Protein AF-A0A845YN72-F1 (afdb_monomer)

Nearest PDB structures (foldseek):
  9b0l-assembly1_P  TM=8.530E-01  e=1.944E-02  Acanthamoeba polyphaga mimivirus
  7lyt-assembly1_A  TM=7.760E-01  e=5.807E-01  Biggievirus Mos11
  7wb0-assembly1_A  TM=4.553E-01  e=1.476E+00  Planctomycetota bacterium
  7cq2-assembly2_B  TM=5.105E-01  e=2.688E+00  Saccharomyces cerevisiae YJM789

Radius of gyration: 12.74 Å; Cα contacts (8 Å, |Δi|>4): 103; chains: 1; bounding box: 31×31×31 Å

Mean predicted aligned error: 3.74 Å

Secondary structure (DSSP, 8-state):
----B-TTGGGB-TTT--B----TT--EEE-TTT--EEEHHHHHHHHHHHHHHHTTTTS---BHHHHHHHHHHHHHHH--

Sequence (80 aa):
MIKVDPKGTSQHCWECLNKVSKSLSQRWHSCPRCGQELDRDYNSALLIQKIGLLSTQGEDITSVKTAVRFSLAEESRVVA

Foldseek 3Di:
DAAADLPQLLQAFLPLRDGHDDDPPPQWDQDPPPGDTDGSVVRSVSNCVVQRVVCVVPDPSRYSVSVVVVSVVVVVVVVD

Solvent-accessible surface area (backbone atoms only — not comparable to full-atom values): 4737 Å² total; per-residue (Å²): 139,80,80,60,53,70,70,63,37,79,31,32,40,48,84,78,56,50,77,47,89,71,57,90,83,56,53,68,36,73,37,92,88,81,67,52,75,48,49,28,67,61,37,24,51,50,29,52,50,51,37,48,54,48,41,71,75,80,44,92,27,42,33,58,72,44,45,45,53,49,51,53,54,53,54,57,61,75,79,106

Structure (mmCIF, N/CA/C/O backbone):
data_AF-A0A845YN72-F1
#
_entry.id   AF-A0A845YN72-F1
#
loop_
_atom_site.group_PDB
_atom_site.id
_atom_site.type_symbol
_atom_site.label_atom_id
_atom_site.label_alt_id
_atom_site.label_comp_id
_atom_site.label_asym_id
_atom_site.label_entity_id
_atom_site.label_seq_id
_atom_site.pdbx_PDB_ins_code
_atom_site.Cartn_x
_atom_site.Cartn_y
_atom_site.Cartn_z
_atom_site.occupancy
_atom_site.B_iso_or_equiv
_atom_site.auth_seq_id
_atom_site.auth_comp_id
_atom_site.auth_asym_id
_atom_site.auth_atom_id
_atom_site.pdbx_PDB_model_num
ATOM 1 N N . MET A 1 1 ? -13.773 15.690 -0.089 1.00 79.50 1 MET A N 1
ATOM 2 C CA . MET A 1 1 ? -12.426 15.177 -0.433 1.00 79.50 1 MET A CA 1
ATOM 3 C C . MET A 1 1 ? -11.749 14.729 0.853 1.00 79.50 1 MET A C 1
ATOM 5 O O . MET A 1 1 ? -11.745 15.510 1.795 1.00 79.50 1 MET A O 1
ATOM 9 N N . ILE A 1 2 ? -11.227 13.501 0.907 1.00 89.38 2 ILE A N 1
ATOM 10 C CA . ILE A 1 2 ? -10.558 12.930 2.091 1.00 89.38 2 ILE A CA 1
ATOM 11 C C . ILE A 1 2 ? -9.052 12.957 1.846 1.00 89.38 2 ILE A C 1
ATOM 13 O O . ILE A 1 2 ? -8.600 12.598 0.759 1.00 89.38 2 ILE A O 1
ATOM 17 N N . LYS A 1 3 ? -8.281 13.427 2.828 1.00 93.12 3 LYS A N 1
ATOM 18 C CA . LYS A 1 3 ? -6.818 13.458 2.744 1.00 93.12 3 LYS A CA 1
ATOM 19 C C . LYS A 1 3 ? -6.258 12.176 3.352 1.00 93.12 3 LYS A C 1
ATOM 21 O O . LYS A 1 3 ? -6.574 11.857 4.491 1.00 93.12 3 LYS A O 1
ATOM 26 N N . VAL A 1 4 ? -5.411 11.488 2.595 1.00 95.75 4 VAL A N 1
ATOM 27 C CA . VAL A 1 4 ? -4.679 10.297 3.039 1.00 95.75 4 VAL A CA 1
ATOM 28 C C . VAL A 1 4 ? -3.199 10.652 3.142 1.00 95.75 4 VAL A C 1
ATOM 30 O O . VAL A 1 4 ? -2.662 11.291 2.236 1.00 95.75 4 VAL A O 1
ATOM 33 N N . ASP A 1 5 ? -2.538 10.247 4.226 1.00 96.44 5 ASP A N 1
ATOM 34 C CA . ASP A 1 5 ? -1.085 10.375 4.361 1.00 96.44 5 ASP A CA 1
ATOM 35 C C . ASP A 1 5 ? -0.390 9.464 3.328 1.00 96.44 5 ASP A C 1
ATOM 37 O O . ASP A 1 5 ? -0.516 8.236 3.408 1.00 96.44 5 ASP A O 1
ATOM 41 N N . PRO A 1 6 ? 0.360 10.021 2.356 1.00 95.25 6 PRO A N 1
ATOM 42 C CA . PRO A 1 6 ? 1.016 9.225 1.323 1.00 95.25 6 PRO A CA 1
ATOM 43 C C . PRO A 1 6 ? 2.195 8.400 1.859 1.00 95.25 6 PRO A C 1
ATOM 45 O O . PRO A 1 6 ? 2.704 7.521 1.151 1.00 95.25 6 PRO A O 1
ATOM 48 N N . LYS A 1 7 ? 2.675 8.661 3.083 1.00 96.88 7 LYS A N 1
ATOM 49 C CA . LYS A 1 7 ? 3.870 8.021 3.630 1.00 96.88 7 LYS A CA 1
ATOM 50 C C . LYS A 1 7 ? 3.709 6.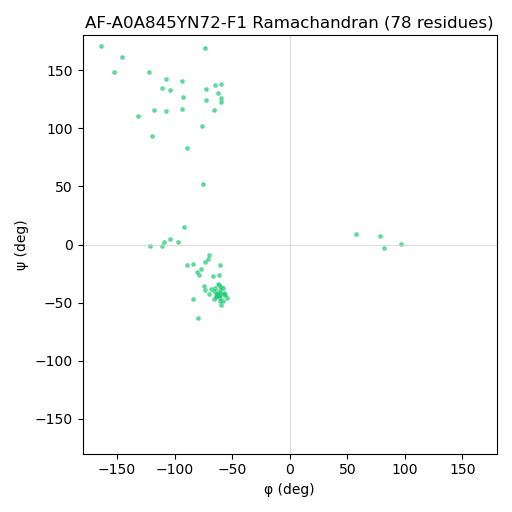502 3.705 1.00 96.88 7 LYS A C 1
ATOM 52 O O . LYS A 1 7 ? 2.832 5.961 4.369 1.00 96.88 7 LYS A O 1
ATOM 57 N N . GLY A 1 8 ? 4.632 5.802 3.048 1.00 95.62 8 GLY A N 1
ATOM 58 C CA . GLY A 1 8 ? 4.708 4.342 3.070 1.00 95.62 8 GLY A CA 1
ATOM 59 C C . GLY A 1 8 ? 3.769 3.624 2.097 1.00 95.62 8 GLY A C 1
ATOM 60 O O . GLY A 1 8 ? 3.876 2.404 1.993 1.00 95.62 8 GLY A O 1
ATOM 61 N N . THR A 1 9 ? 2.920 4.333 1.347 1.00 97.25 9 THR A N 1
ATOM 62 C CA . THR A 1 9 ? 1.977 3.731 0.379 1.00 97.25 9 THR A CA 1
ATOM 63 C C . THR A 1 9 ? 2.682 2.879 -0.681 1.00 97.25 9 THR A C 1
ATOM 65 O O . THR A 1 9 ? 2.290 1.744 -0.931 1.00 97.25 9 THR A O 1
ATOM 68 N N . SER A 1 10 ? 3.821 3.345 -1.199 1.00 97.12 10 SER A N 1
ATOM 69 C CA . SER A 1 10 ? 4.638 2.606 -2.175 1.00 97.12 10 SER A CA 1
ATOM 70 C C . SER A 1 10 ? 5.349 1.372 -1.615 1.00 97.12 10 SER A C 1
ATOM 72 O O . SER A 1 10 ? 5.920 0.585 -2.372 1.00 97.12 10 SER A O 1
ATOM 74 N N . GLN A 1 11 ? 5.323 1.175 -0.297 1.00 97.75 11 GLN A N 1
ATOM 75 C CA . GLN A 1 11 ? 6.009 0.093 0.409 1.00 97.75 11 GLN A CA 1
ATOM 76 C C . GLN A 1 11 ? 5.038 -0.928 1.005 1.00 97.75 11 GLN A C 1
ATOM 78 O O . GLN A 1 11 ? 5.503 -1.894 1.593 1.00 97.75 11 GLN A O 1
ATOM 83 N N . HIS A 1 12 ? 3.722 -0.756 0.865 1.00 98.38 12 HIS A N 1
ATOM 84 C CA . HIS A 1 12 ? 2.730 -1.691 1.402 1.00 98.38 12 HIS A CA 1
ATOM 85 C C . HIS A 1 12 ? 1.830 -2.218 0.291 1.00 98.38 12 HIS A C 1
ATOM 87 O O . HIS A 1 12 ? 1.599 -1.545 -0.712 1.00 98.38 12 HIS A O 1
ATOM 93 N N . CYS A 1 13 ? 1.371 -3.453 0.454 1.00 98.38 13 CYS A N 1
ATOM 94 C CA . CYS A 1 13 ? 0.414 -4.062 -0.457 1.00 98.38 13 CYS A CA 1
ATOM 95 C C . CYS A 1 13 ? -0.975 -3.446 -0.255 1.00 98.38 13 CYS A C 1
ATOM 97 O O . CYS A 1 13 ? -1.423 -3.314 0.885 1.00 98.38 13 CYS A O 1
ATOM 99 N N . TRP A 1 14 ? -1.654 -3.097 -1.346 1.00 98.38 14 TRP A N 1
ATOM 100 C CA . TRP A 1 14 ? -3.013 -2.554 -1.300 1.00 98.38 14 TRP A CA 1
ATOM 101 C C . TRP A 1 14 ? -4.025 -3.544 -0.706 1.00 98.38 14 TRP A C 1
ATOM 103 O O . TRP A 1 14 ? -4.945 -3.149 0.009 1.00 98.38 14 TRP A O 1
ATOM 113 N N . GLU A 1 15 ? -3.813 -4.834 -0.962 1.00 97.44 15 GLU A N 1
ATOM 114 C CA . GLU A 1 15 ? -4.740 -5.890 -0.575 1.00 97.44 15 GLU A CA 1
ATOM 115 C C . GLU A 1 15 ? -4.575 -6.250 0.904 1.00 97.44 15 GLU A C 1
ATOM 117 O O . GLU A 1 15 ? -5.459 -5.996 1.720 1.00 97.44 15 GLU A O 1
ATOM 122 N N . CYS A 1 16 ? -3.400 -6.762 1.271 1.00 96.81 16 CYS A N 1
ATOM 123 C CA . CYS A 1 16 ? -3.164 -7.367 2.584 1.00 96.81 16 CYS A CA 1
ATOM 124 C C . CYS A 1 16 ? -2.371 -6.493 3.566 1.00 96.81 16 CYS A C 1
ATOM 126 O O . CYS A 1 16 ? -1.955 -6.987 4.614 1.00 96.81 16 CYS A O 1
ATOM 128 N N . LEU A 1 17 ? -2.051 -5.248 3.194 1.00 97.25 17 LEU A N 1
ATOM 129 C CA . LEU A 1 17 ? -1.269 -4.290 3.990 1.00 97.25 17 LEU A CA 1
ATOM 130 C C . LEU A 1 17 ? 0.136 -4.760 4.414 1.00 97.25 17 LEU A C 1
ATOM 132 O O . LEU A 1 17 ? 0.810 -4.066 5.172 1.00 97.25 17 LEU A O 1
ATOM 136 N N . ASN A 1 18 ? 0.635 -5.893 3.906 1.00 97.31 18 ASN A N 1
ATOM 137 C C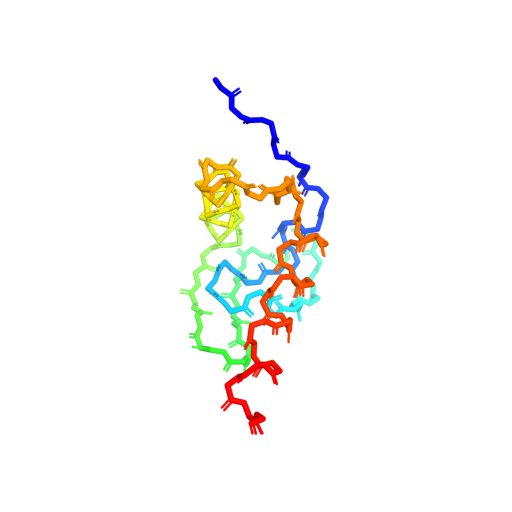A . ASN A 1 18 ? 1.989 -6.350 4.206 1.00 97.31 18 ASN A CA 1
ATOM 138 C C . ASN A 1 18 ? 3.031 -5.379 3.640 1.00 97.31 18 ASN A C 1
ATOM 140 O O . ASN A 1 18 ? 2.927 -4.939 2.488 1.00 97.31 18 ASN A O 1
ATOM 144 N N . LYS A 1 19 ? 4.068 -5.084 4.431 1.00 97.69 19 LYS A N 1
ATOM 145 C CA . LYS A 1 19 ? 5.192 -4.267 3.977 1.00 97.69 19 LYS A CA 1
ATOM 146 C C . LYS A 1 19 ? 6.055 -5.069 3.002 1.00 97.69 19 LYS A C 1
ATOM 148 O O . LYS A 1 19 ? 6.568 -6.134 3.326 1.00 97.69 19 LYS A O 1
ATOM 153 N N . VAL A 1 20 ? 6.248 -4.515 1.815 1.00 98.00 20 VAL A N 1
ATOM 154 C CA . VAL A 1 20 ? 7.113 -5.031 0.755 1.00 98.00 20 VAL A CA 1
ATOM 155 C C . VAL A 1 20 ? 8.177 -3.976 0.479 1.00 98.00 20 VAL A C 1
ATOM 157 O O . VAL A 1 20 ? 7.940 -3.038 -0.289 1.00 98.00 20 VAL A O 1
ATOM 160 N N . SER A 1 21 ? 9.322 -4.119 1.152 1.00 97.00 21 SER A N 1
ATOM 161 C CA . SER A 1 21 ? 10.476 -3.228 1.012 1.00 97.00 21 SER A CA 1
ATOM 162 C C . SER A 1 21 ? 10.982 -3.230 -0.426 1.00 97.00 21 SER A C 1
ATOM 164 O O . SER A 1 21 ? 11.267 -4.289 -0.981 1.00 97.00 21 SER A O 1
ATOM 166 N N . LYS A 1 22 ? 11.089 -2.044 -1.024 1.00 93.19 22 LYS A N 1
ATOM 167 C CA . LYS A 1 22 ? 11.551 -1.875 -2.403 1.00 93.19 22 LYS A CA 1
ATOM 168 C C . LYS A 1 22 ? 12.198 -0.511 -2.633 1.00 93.19 22 LYS A C 1
ATOM 170 O O . LYS A 1 22 ? 11.798 0.480 -2.018 1.00 93.19 22 LYS A O 1
ATOM 175 N N . SER A 1 23 ? 13.180 -0.450 -3.526 1.00 96.19 23 SER A N 1
ATOM 176 C CA . SER A 1 23 ? 13.814 0.796 -3.964 1.00 96.19 23 SER A CA 1
ATOM 177 C C . SER A 1 23 ? 12.897 1.607 -4.892 1.00 96.19 23 SER A C 1
ATOM 179 O O . SER A 1 23 ? 11.880 1.120 -5.392 1.00 96.19 23 SER A O 1
ATOM 181 N N . LEU A 1 24 ? 13.278 2.856 -5.179 1.00 93.69 24 LEU A N 1
ATOM 182 C CA . LEU A 1 24 ? 12.559 3.697 -6.144 1.00 93.69 24 LEU A CA 1
ATOM 183 C C . LEU A 1 24 ? 12.651 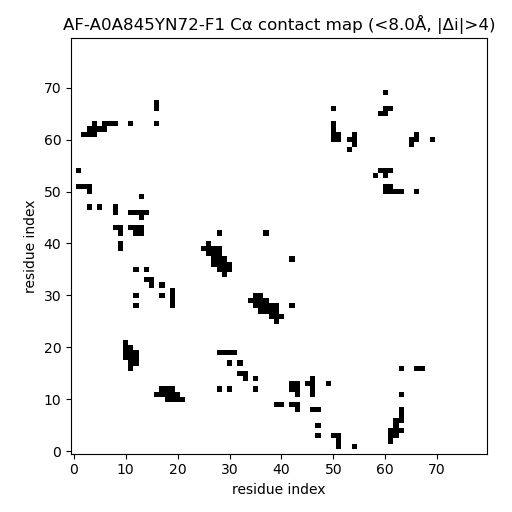3.173 -7.587 1.00 93.69 24 LEU A C 1
ATOM 185 O O . LEU A 1 24 ? 11.731 3.417 -8.369 1.00 93.69 24 LEU A O 1
ATOM 189 N N . SER A 1 25 ? 13.715 2.441 -7.931 1.00 96.88 25 SER A N 1
ATOM 190 C CA . SER A 1 25 ? 13.883 1.826 -9.253 1.00 96.88 25 SER A CA 1
ATOM 191 C C . SER A 1 25 ? 13.032 0.568 -9.439 1.00 96.88 25 SER A C 1
ATOM 193 O O . SER A 1 25 ? 12.717 0.205 -10.569 1.00 96.88 25 SER A O 1
ATOM 195 N N . GLN A 1 26 ? 12.600 -0.078 -8.353 1.00 97.31 26 GLN A N 1
ATOM 196 C CA . GLN A 1 26 ? 11.674 -1.204 -8.420 1.00 97.31 26 GLN A CA 1
ATOM 197 C C . GLN A 1 26 ? 10.255 -0.694 -8.692 1.00 97.31 26 GLN A C 1
ATOM 199 O O . GLN A 1 26 ? 9.569 -0.165 -7.813 1.00 97.31 26 GLN A O 1
ATOM 204 N N . ARG A 1 27 ? 9.845 -0.828 -9.955 1.00 97.75 27 ARG A N 1
ATOM 205 C CA . ARG A 1 27 ? 8.541 -0.401 -10.481 1.00 97.75 27 ARG A CA 1
ATOM 206 C C . ARG A 1 27 ? 7.460 -1.481 -10.373 1.00 97.75 27 ARG A C 1
ATOM 208 O O . ARG A 1 27 ? 6.287 -1.145 -10.414 1.00 97.75 27 ARG A O 1
ATOM 215 N N . TRP A 1 28 ? 7.838 -2.743 -10.178 1.00 98.12 28 TRP A N 1
ATOM 216 C CA . TRP A 1 28 ? 6.906 -3.856 -9.977 1.00 98.12 28 TRP A CA 1
ATOM 217 C C . TRP A 1 28 ? 6.653 -4.117 -8.487 1.00 98.12 28 TRP A C 1
ATOM 219 O O . TRP A 1 28 ? 7.571 -4.048 -7.663 1.00 98.12 28 TRP A O 1
ATOM 229 N N . HIS A 1 29 ? 5.411 -4.427 -8.133 1.00 98.31 29 HIS A N 1
ATOM 230 C CA . HIS A 1 29 ? 5.008 -4.916 -6.823 1.00 98.31 29 HIS A CA 1
ATOM 231 C C . HIS A 1 29 ? 4.6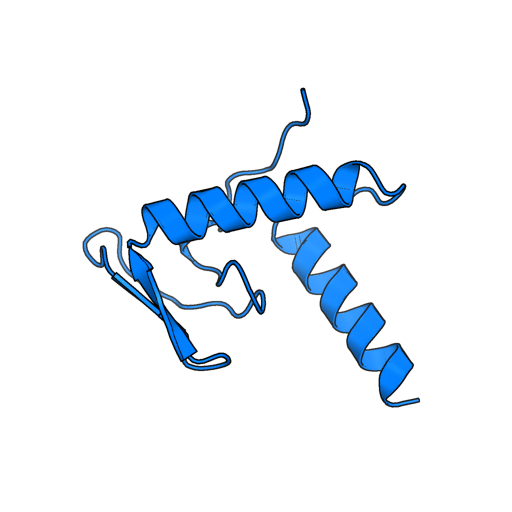58 -6.398 -6.932 1.00 98.31 29 HIS A C 1
ATOM 233 O O . HIS A 1 29 ? 3.669 -6.733 -7.565 1.00 98.31 29 HIS A O 1
ATOM 239 N N . SER A 1 30 ? 5.442 -7.251 -6.274 1.00 98.25 30 SER A N 1
ATOM 240 C CA . SER A 1 30 ? 5.118 -8.664 -6.059 1.00 98.25 30 SER A CA 1
ATOM 241 C C . SER A 1 30 ? 5.011 -8.897 -4.550 1.00 98.25 30 SER A C 1
ATOM 243 O O . SER A 1 30 ? 5.963 -8.636 -3.804 1.00 98.25 30 SER A O 1
ATOM 245 N N . CYS A 1 31 ? 3.819 -9.253 -4.067 1.00 98.38 31 CYS A N 1
ATOM 246 C CA . CYS A 1 31 ? 3.547 -9.399 -2.640 1.00 98.38 31 CYS A CA 1
ATOM 247 C C . CYS A 1 31 ? 3.736 -10.852 -2.175 1.00 98.38 31 CYS A C 1
ATOM 249 O O . CYS 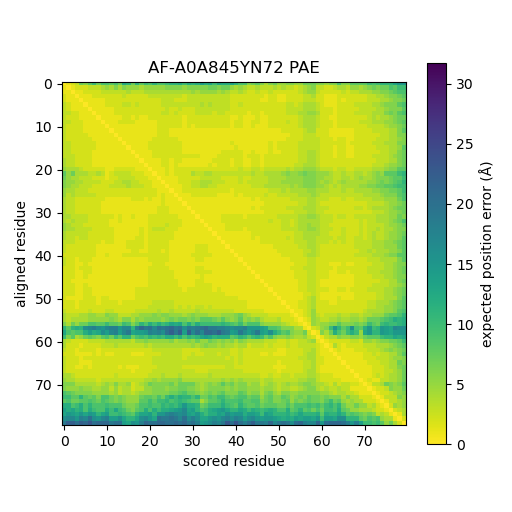A 1 31 ? 2.923 -11.702 -2.533 1.00 98.38 31 CYS A O 1
ATOM 251 N N . PRO A 1 32 ? 4.692 -11.146 -1.274 1.00 97.75 32 PRO A N 1
ATOM 252 C CA . PRO A 1 32 ? 4.937 -12.516 -0.819 1.00 97.75 32 PRO A CA 1
ATOM 253 C C . PRO A 1 32 ? 3.860 -13.050 0.138 1.00 97.75 32 PRO A C 1
ATOM 255 O O . PRO A 1 32 ? 3.811 -14.248 0.381 1.00 97.75 32 PRO A O 1
ATOM 258 N N . ARG A 1 33 ? 3.012 -12.177 0.707 1.00 97.25 33 ARG A N 1
ATOM 259 C CA . ARG A 1 33 ? 1.944 -12.585 1.637 1.00 97.25 33 ARG A CA 1
ATOM 260 C C . ARG A 1 33 ? 0.685 -13.043 0.897 1.00 97.25 33 ARG A C 1
ATOM 262 O O . ARG A 1 33 ? 0.103 -14.049 1.270 1.00 97.25 33 ARG A O 1
ATOM 269 N N . CYS A 1 34 ? 0.239 -12.275 -0.097 1.00 97.62 34 CYS A N 1
ATOM 270 C CA . CYS A 1 34 ? -1.060 -12.488 -0.753 1.00 97.62 34 CYS A CA 1
ATOM 271 C C . CYS A 1 34 ? -0.974 -12.742 -2.265 1.00 97.62 34 CYS A C 1
ATOM 273 O O . CYS A 1 34 ? -2.003 -12.932 -2.900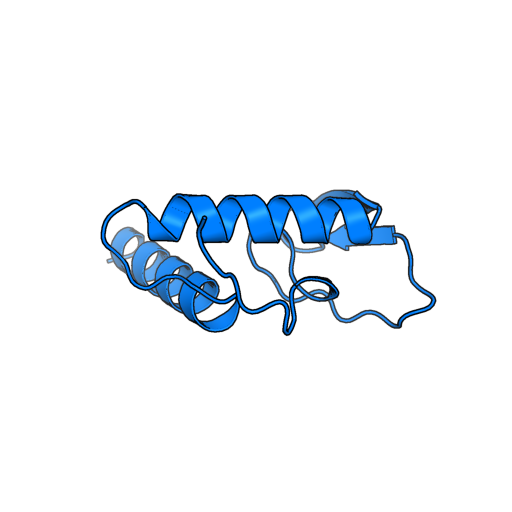 1.00 97.62 34 CYS A O 1
ATOM 275 N N . GLY A 1 35 ? 0.226 -12.716 -2.853 1.00 98.06 35 GLY A N 1
ATOM 276 C CA . GLY A 1 35 ? 0.434 -13.031 -4.269 1.00 98.06 35 GLY A CA 1
ATOM 277 C C . GLY A 1 35 ? 0.069 -11.923 -5.260 1.00 98.06 35 GLY A C 1
ATOM 278 O O . GLY A 1 35 ? 0.091 -12.170 -6.457 1.00 98.06 35 GLY A O 1
ATOM 279 N N . GLN A 1 36 ? -0.263 -10.710 -4.808 1.00 98.38 36 GLN A N 1
ATOM 280 C CA . GLN A 1 36 ? -0.548 -9.588 -5.711 1.00 98.38 36 GLN A CA 1
ATOM 281 C C . GLN A 1 36 ? 0.665 -9.218 -6.573 1.00 98.38 36 GLN A C 1
ATOM 283 O O . GLN A 1 36 ? 1.748 -8.975 -6.033 1.00 98.38 36 GLN A O 1
ATOM 288 N N . GLU A 1 37 ? 0.443 -9.099 -7.885 1.00 98.38 37 GLU A N 1
ATOM 289 C CA . GLU A 1 37 ? 1.455 -8.755 -8.886 1.00 98.38 37 GLU A CA 1
ATOM 290 C C . GLU A 1 37 ? 0.959 -7.640 -9.819 1.00 98.38 37 GLU A C 1
ATOM 292 O O . GLU A 1 37 ? 0.033 -7.839 -10.603 1.00 98.38 37 GLU A O 1
ATOM 297 N N . LEU A 1 38 ? 1.538 -6.442 -9.705 1.00 98.56 38 LEU A N 1
ATOM 298 C CA . LEU A 1 38 ? 1.119 -5.261 -10.470 1.00 98.56 38 LEU A CA 1
ATOM 299 C C . LEU A 1 38 ? 2.175 -4.146 -10.443 1.00 98.56 38 LEU A C 1
ATOM 301 O O . LEU A 1 38 ? 3.126 -4.191 -9.663 1.00 98.56 38 LEU A O 1
ATOM 305 N N . ASP A 1 39 ? 1.992 -3.095 -11.247 1.00 98.50 39 ASP A N 1
ATOM 306 C CA . ASP A 1 39 ? 2.810 -1.881 -11.136 1.00 98.50 39 ASP A CA 1
ATOM 307 C C . ASP A 1 39 ? 2.676 -1.252 -9.732 1.00 98.50 39 ASP A C 1
ATOM 309 O O . ASP A 1 39 ? 1.595 -1.177 -9.136 1.00 98.50 39 ASP A O 1
ATOM 313 N N . ARG A 1 40 ? 3.805 -0.796 -9.186 1.00 98.00 40 ARG A N 1
ATOM 314 C CA . ARG A 1 40 ? 3.916 -0.228 -7.839 1.00 98.00 40 ARG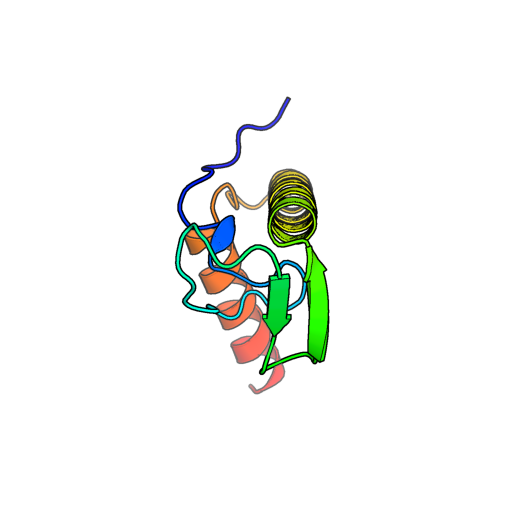 A CA 1
ATOM 315 C C . ARG A 1 40 ? 3.050 1.013 -7.661 1.00 98.00 40 ARG A C 1
ATOM 317 O O . ARG A 1 40 ? 2.498 1.207 -6.573 1.00 98.00 40 ARG A O 1
ATOM 324 N N . ASP A 1 41 ? 2.968 1.874 -8.666 1.00 97.62 41 ASP A N 1
ATOM 325 C CA . ASP A 1 41 ? 2.202 3.111 -8.566 1.00 97.62 41 ASP A CA 1
ATOM 326 C C . ASP A 1 41 ? 0.701 2.798 -8.634 1.00 97.62 41 ASP A C 1
ATOM 328 O O . ASP A 1 41 ? -0.063 3.372 -7.858 1.00 97.62 41 ASP A O 1
ATOM 332 N N . TYR A 1 42 ? 0.290 1.801 -9.431 1.00 98.50 42 TYR A N 1
ATOM 333 C CA . TYR A 1 42 ? -1.089 1.298 -9.412 1.00 98.50 42 TYR A CA 1
ATOM 334 C C . TYR A 1 42 ? -1.454 0.678 -8.052 1.00 98.50 42 TYR A C 1
ATOM 336 O O . TYR A 1 42 ? -2.476 1.037 -7.468 1.00 98.50 42 TYR A O 1
ATOM 344 N N . ASN A 1 43 ? -0.570 -0.140 -7.466 1.00 98.50 43 ASN A N 1
ATOM 345 C CA . ASN A 1 43 ? -0.729 -0.632 -6.091 1.00 98.50 43 ASN A CA 1
ATOM 346 C C . ASN A 1 43 ? -0.874 0.527 -5.089 1.00 98.50 43 ASN A C 1
ATOM 348 O O . ASN A 1 43 ? -1.714 0.484 -4.195 1.00 98.50 43 ASN A O 1
ATOM 352 N N . SER A 1 44 ? -0.064 1.577 -5.234 1.00 98.12 44 SER A N 1
ATOM 353 C CA . SER A 1 44 ? -0.112 2.735 -4.333 1.00 98.12 44 SER A CA 1
ATOM 354 C C . SER A 1 44 ? -1.439 3.491 -4.458 1.00 98.12 44 SER A C 1
ATOM 356 O O . SER A 1 44 ? -2.011 3.881 -3.441 1.00 98.12 44 SER A O 1
ATOM 358 N N . ALA A 1 45 ? -1.960 3.653 -5.679 1.00 98.25 45 ALA A N 1
ATOM 359 C CA . ALA A 1 45 ? -3.253 4.285 -5.935 1.00 98.25 45 ALA A CA 1
ATOM 360 C C . ALA A 1 45 ? -4.418 3.486 -5.331 1.00 98.25 45 ALA A C 1
ATOM 362 O O . ALA A 1 45 ? -5.262 4.069 -4.648 1.00 98.25 45 ALA A O 1
ATOM 363 N N . LEU A 1 46 ? -4.427 2.159 -5.508 1.00 98.38 46 LEU A N 1
ATOM 364 C CA . LEU A 1 46 ? -5.428 1.275 -4.900 1.00 98.38 46 LEU A CA 1
ATOM 365 C C . LEU A 1 46 ? -5.388 1.343 -3.370 1.00 98.38 46 LEU A C 1
ATOM 367 O O . LEU A 1 46 ? -6.431 1.436 -2.726 1.00 98.38 46 LEU A O 1
ATOM 371 N N . LEU A 1 47 ? -4.193 1.368 -2.773 1.00 98.00 47 LEU A N 1
ATOM 372 C CA . LEU A 1 47 ? -4.046 1.502 -1.325 1.00 98.00 47 LEU A CA 1
ATOM 373 C C . LEU A 1 47 ? -4.575 2.852 -0.816 1.00 98.00 47 LEU A C 1
ATOM 375 O O . LEU A 1 47 ? -5.282 2.889 0.189 1.00 98.00 47 LEU A O 1
ATOM 379 N N . ILE A 1 48 ? -4.274 3.956 -1.509 1.00 97.44 48 ILE A N 1
ATOM 380 C CA . ILE A 1 48 ? -4.802 5.286 -1.163 1.00 97.44 48 ILE A CA 1
ATOM 381 C C . ILE A 1 48 ? -6.331 5.301 -1.264 1.00 97.44 48 ILE A C 1
ATOM 383 O O . ILE A 1 48 ? -6.989 5.811 -0.359 1.00 97.44 48 ILE A O 1
ATOM 387 N N . GLN A 1 49 ? -6.900 4.710 -2.320 1.00 96.56 49 GLN A N 1
ATOM 388 C CA . GLN A 1 49 ? -8.349 4.582 -2.478 1.00 96.56 49 GLN A CA 1
ATOM 389 C C . GLN A 1 49 ? -8.963 3.777 -1.326 1.00 96.56 49 GLN A C 1
ATOM 391 O O . GLN A 1 49 ? -9.921 4.239 -0.710 1.00 96.56 49 GLN A O 1
ATOM 396 N N . LYS A 1 50 ? -8.386 2.616 -0.990 1.00 95.38 50 LYS A N 1
ATOM 397 C CA . LYS A 1 50 ? -8.843 1.761 0.113 1.00 95.38 50 LYS A CA 1
ATOM 398 C C . LYS A 1 50 ? -8.838 2.508 1.445 1.00 95.38 50 LYS A C 1
ATOM 400 O O . LYS A 1 50 ? -9.852 2.515 2.133 1.00 95.38 50 LYS A O 1
ATOM 405 N N . ILE A 1 51 ? -7.737 3.188 1.779 1.00 95.44 51 ILE A N 1
ATOM 406 C CA . ILE A 1 51 ? -7.637 3.989 3.010 1.00 95.44 51 ILE A CA 1
ATOM 407 C C . ILE A 1 51 ? -8.688 5.104 3.013 1.00 95.44 51 ILE A C 1
ATOM 409 O O . ILE A 1 51 ? -9.400 5.256 3.998 1.00 95.44 51 ILE A O 1
ATOM 413 N N . GLY A 1 52 ? -8.836 5.836 1.904 1.00 94.81 52 GLY A N 1
ATOM 414 C CA . GLY A 1 52 ? -9.824 6.910 1.797 1.00 94.81 52 GLY A CA 1
ATOM 415 C C . GLY A 1 52 ? -11.271 6.434 1.963 1.00 94.81 52 GLY A C 1
ATOM 416 O O . GLY A 1 52 ? -12.077 7.148 2.553 1.00 94.81 52 GLY A O 1
ATOM 417 N N . LEU A 1 53 ? -11.602 5.229 1.486 1.00 93.44 53 LEU A N 1
ATOM 418 C CA . LEU A 1 53 ? -12.917 4.618 1.696 1.00 93.44 53 LEU A CA 1
ATOM 419 C C . LEU A 1 53 ? -13.117 4.198 3.155 1.00 93.44 53 LEU A C 1
ATOM 421 O O . LEU A 1 53 ? -14.171 4.485 3.720 1.00 93.44 53 LEU A O 1
ATOM 425 N N . LEU A 1 54 ? -12.109 3.598 3.793 1.00 91.38 54 LEU A N 1
ATOM 426 C CA . LEU A 1 54 ? -12.172 3.240 5.216 1.00 91.38 54 LEU A CA 1
ATOM 427 C C . LEU A 1 54 ? -12.394 4.470 6.108 1.00 91.38 54 LEU A C 1
ATOM 429 O O . LEU A 1 54 ? -13.188 4.402 7.043 1.00 91.38 54 LEU A O 1
ATOM 433 N N . SER A 1 55 ? -11.802 5.623 5.769 1.00 89.00 55 SER A N 1
ATOM 434 C CA . SER A 1 55 ? -12.037 6.874 6.508 1.00 89.00 55 SER A CA 1
ATOM 435 C C . SER A 1 55 ? -13.505 7.338 6.497 1.00 89.00 55 SER A C 1
ATOM 437 O O . SER A 1 55 ? -13.882 8.182 7.305 1.00 89.00 55 SER A O 1
ATOM 439 N N . THR A 1 56 ? -14.347 6.842 5.578 1.00 87.25 56 THR A N 1
ATOM 440 C CA . THR A 1 56 ? -15.784 7.193 5.533 1.00 87.25 56 THR A CA 1
ATOM 441 C C . THR A 1 56 ? -16.646 6.359 6.474 1.00 87.25 56 THR A C 1
ATOM 443 O O . THR A 1 56 ? -17.770 6.755 6.769 1.00 87.25 56 THR A O 1
ATOM 446 N N . GLN A 1 57 ? -16.139 5.223 6.958 1.00 82.69 57 GLN A N 1
ATOM 447 C CA . GLN A 1 57 ? -16.918 4.233 7.709 1.00 82.69 57 GLN A CA 1
ATOM 448 C C . GLN A 1 57 ? -16.889 4.458 9.230 1.00 82.69 57 GLN A C 1
ATOM 450 O O . GLN A 1 57 ? -17.297 3.591 9.994 1.00 82.69 57 GLN A O 1
ATOM 455 N N . GLY A 1 58 ? -16.459 5.644 9.675 1.00 66.06 58 GLY A N 1
ATOM 456 C CA . GLY A 1 58 ? -16.512 6.059 11.080 1.00 66.06 58 GLY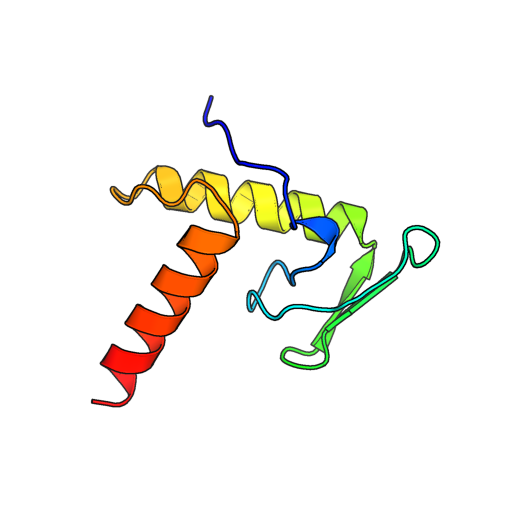 A CA 1
ATOM 457 C C . GLY A 1 58 ? -15.216 5.859 11.867 1.00 66.06 58 GLY A C 1
ATOM 458 O O . GLY A 1 58 ? -15.168 6.227 13.038 1.00 66.06 58 GLY A O 1
ATOM 459 N N . GLU A 1 59 ? -14.156 5.353 11.237 1.00 68.44 59 GLU A N 1
ATOM 460 C CA . GLU A 1 59 ? -12.834 5.240 11.855 1.00 68.44 59 GLU A CA 1
ATOM 461 C C . GLU A 1 59 ? -11.839 6.261 11.278 1.00 68.44 59 GLU A C 1
ATOM 463 O O . GLU A 1 59 ? -11.821 6.517 10.074 1.00 68.44 59 GLU A O 1
ATOM 468 N N . ASP A 1 60 ? -10.966 6.827 12.123 1.00 84.44 60 ASP A N 1
ATOM 469 C CA . ASP A 1 60 ? -9.893 7.766 11.734 1.00 84.44 60 ASP A CA 1
ATOM 470 C C . ASP A 1 60 ? -8.711 7.041 11.047 1.00 84.44 60 ASP A C 1
ATOM 472 O O . ASP A 1 60 ? -7.535 7.113 11.428 1.00 84.44 60 ASP A O 1
ATOM 476 N N . ILE A 1 61 ? -9.029 6.254 10.019 1.00 92.25 61 ILE A N 1
ATOM 477 C CA . ILE A 1 61 ? -8.063 5.516 9.212 1.00 92.25 61 ILE A CA 1
ATOM 478 C C . ILE A 1 61 ? -7.625 6.416 8.060 1.00 92.25 61 ILE A C 1
ATOM 480 O O . ILE A 1 61 ? -8.144 6.331 6.955 1.00 92.25 61 ILE A O 1
ATOM 484 N N . THR A 1 62 ? -6.664 7.300 8.319 1.00 94.19 62 THR A N 1
ATOM 485 C CA . THR A 1 62 ? -6.151 8.278 7.337 1.00 94.19 62 THR A CA 1
ATOM 486 C C . THR A 1 62 ? -4.733 7.979 6.840 1.00 94.19 62 THR A C 1
ATOM 488 O O . THR A 1 62 ? -4.175 8.729 6.040 1.00 94.19 62 THR A O 1
ATOM 491 N N . SER A 1 63 ? -4.120 6.877 7.285 1.00 96.19 63 SER A N 1
ATOM 492 C CA . SER A 1 63 ? -2.738 6.517 6.952 1.00 96.19 63 SER A CA 1
ATOM 493 C C . SER A 1 63 ? -2.555 5.006 6.842 1.00 96.19 63 SER A C 1
ATOM 495 O O . SER A 1 63 ? -3.309 4.227 7.426 1.00 96.19 63 SER A O 1
ATOM 497 N N . VAL A 1 64 ? -1.476 4.574 6.183 1.00 96.50 64 VAL A N 1
ATOM 498 C CA . VAL A 1 64 ? -1.087 3.153 6.170 1.00 96.50 64 VAL A CA 1
ATOM 499 C C . VAL A 1 64 ? -0.864 2.632 7.595 1.00 96.50 64 VAL A C 1
ATOM 501 O O . VAL A 1 64 ? -1.236 1.510 7.921 1.00 96.50 64 VAL A O 1
ATOM 504 N N . LYS A 1 65 ? -0.297 3.462 8.479 1.00 95.31 65 LYS A N 1
ATOM 505 C CA . LYS A 1 65 ? -0.011 3.096 9.872 1.00 95.31 65 LYS A CA 1
ATOM 506 C C . LYS A 1 65 ? -1.285 2.789 10.661 1.00 95.31 65 LYS A C 1
ATOM 508 O O . LYS A 1 65 ? -1.291 1.843 11.445 1.00 95.31 65 LYS A O 1
ATOM 513 N N . THR A 1 66 ? -2.333 3.592 10.493 1.00 94.75 66 THR A N 1
ATOM 514 C CA . THR A 1 66 ? -3.624 3.352 11.150 1.00 94.75 66 THR A CA 1
ATOM 515 C C . THR A 1 66 ? -4.363 2.182 10.507 1.00 94.75 66 THR A C 1
ATOM 517 O O . THR A 1 66 ? -4.850 1.332 11.243 1.00 94.75 66 THR A O 1
ATOM 520 N N . ALA A 1 67 ? -4.317 2.040 9.178 1.00 94.25 67 ALA A N 1
ATOM 521 C CA . ALA A 1 67 ? -4.920 0.905 8.472 1.00 94.25 67 ALA A CA 1
ATOM 522 C C . ALA A 1 67 ? -4.326 -0.450 8.897 1.00 94.25 67 ALA A C 1
ATOM 524 O O . ALA A 1 67 ? -5.060 -1.397 9.157 1.00 94.25 67 ALA A O 1
ATOM 525 N N . VAL A 1 68 ? -2.996 -0.539 9.030 1.00 94.56 68 VAL A N 1
ATOM 526 C CA . VAL A 1 68 ? -2.323 -1.764 9.498 1.00 94.56 68 VAL A CA 1
ATOM 527 C C . VAL A 1 68 ? -2.754 -2.117 10.921 1.00 94.56 68 VAL A C 1
ATOM 529 O O . VAL A 1 68 ? -3.036 -3.273 11.205 1.00 94.56 68 VAL A O 1
ATOM 532 N N . ARG A 1 69 ? -2.829 -1.133 11.825 1.00 92.75 69 ARG A N 1
ATOM 533 C CA . ARG A 1 69 ? -3.264 -1.370 13.213 1.00 92.75 69 ARG A CA 1
ATOM 534 C C . ARG A 1 69 ? -4.703 -1.852 13.290 1.00 92.75 69 ARG A C 1
ATOM 536 O O . ARG A 1 69 ? -4.977 -2.755 14.069 1.00 92.75 69 ARG A O 1
ATOM 543 N N . PHE A 1 70 ? -5.580 -1.250 12.493 1.00 88.75 70 PHE A N 1
ATOM 544 C CA . PHE A 1 70 ? -6.970 -1.665 12.389 1.00 88.75 70 PHE A CA 1
ATOM 545 C C . PHE A 1 70 ? -7.073 -3.120 11.917 1.00 88.75 70 PHE A C 1
ATOM 547 O O . PHE A 1 70 ? -7.638 -3.947 12.623 1.00 88.75 70 PHE A O 1
ATOM 554 N N . SER A 1 71 ? -6.404 -3.462 10.811 1.00 87.00 71 SER A N 1
ATOM 555 C CA . SER A 1 71 ? -6.374 -4.831 10.279 1.00 87.00 71 SER A CA 1
ATOM 556 C C . SER A 1 71 ? -5.843 -5.853 11.291 1.00 87.00 71 SER A C 1
ATOM 558 O O . SER A 1 71 ? -6.438 -6.913 11.441 1.00 87.00 71 SER A O 1
ATOM 560 N N . LEU A 1 72 ? -4.776 -5.534 12.033 1.00 86.12 72 LEU A N 1
ATOM 561 C CA . LEU A 1 72 ? -4.252 -6.415 13.085 1.00 86.12 72 LEU A CA 1
ATOM 562 C C . LEU A 1 72 ? -5.240 -6.590 14.251 1.00 86.12 72 LEU A C 1
ATOM 564 O O . LEU A 1 72 ? -5.332 -7.671 14.831 1.00 86.12 72 LEU A O 1
ATOM 568 N N . ALA A 1 73 ? -5.965 -5.529 14.617 1.00 84.75 73 ALA A N 1
ATOM 569 C CA . ALA A 1 73 ? -6.978 -5.590 15.665 1.00 84.75 73 ALA A CA 1
ATOM 570 C C . ALA A 1 73 ? -8.186 -6.436 15.238 1.00 84.75 73 ALA A C 1
ATOM 572 O O . ALA A 1 73 ? -8.717 -7.180 16.060 1.00 84.75 73 ALA A O 1
ATOM 573 N N . GLU A 1 74 ? -8.603 -6.357 13.972 1.00 81.19 74 GLU A N 1
ATOM 574 C CA . GLU A 1 74 ? -9.644 -7.227 13.418 1.00 81.19 74 GLU A CA 1
ATOM 575 C C . GLU A 1 74 ? -9.195 -8.687 13.356 1.00 81.19 74 GLU A C 1
ATOM 577 O O . GLU A 1 74 ? -9.915 -9.552 13.847 1.00 81.19 74 GLU A O 1
ATOM 582 N N . GLU A 1 75 ? -7.988 -8.967 12.853 1.00 81.44 75 GLU A N 1
ATOM 583 C CA . GLU A 1 75 ? -7.421 -10.323 12.835 1.00 81.44 75 GLU A CA 1
ATOM 584 C C . GLU A 1 75 ? -7.413 -10.931 14.246 1.00 81.44 75 GLU A C 1
ATOM 586 O O . GLU A 1 75 ? -7.897 -12.043 14.436 1.00 81.44 75 GLU A O 1
ATOM 591 N N . SER A 1 76 ? -6.967 -10.175 15.258 1.00 79.88 76 SER A N 1
ATOM 592 C CA . SER A 1 76 ? -6.944 -10.624 16.657 1.00 79.88 76 SER A CA 1
ATOM 593 C C . SER A 1 76 ? -8.324 -10.956 17.236 1.00 79.88 76 SER A C 1
ATOM 595 O O . SER A 1 76 ? -8.390 -11.742 18.178 1.00 79.88 76 S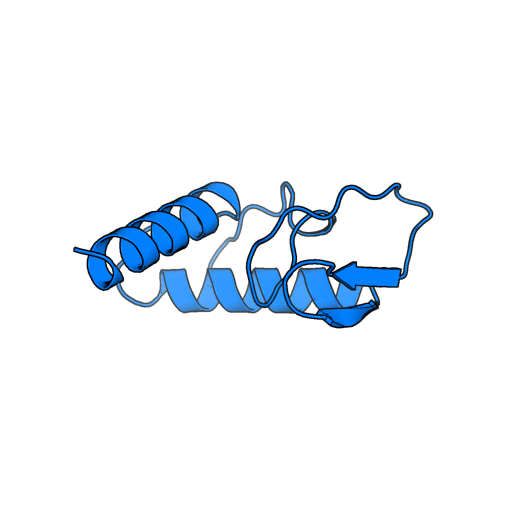ER A O 1
ATOM 597 N N . ARG A 1 77 ? -9.409 -10.356 16.730 1.00 82.25 77 ARG A N 1
ATOM 598 C CA . ARG A 1 77 ? -10.783 -10.653 17.174 1.00 82.25 77 ARG A CA 1
ATOM 599 C C . ARG A 1 77 ? -11.326 -11.945 16.570 1.00 82.25 77 ARG A C 1
ATOM 601 O O . ARG A 1 77 ? -12.211 -12.541 17.161 1.00 82.25 77 ARG A O 1
ATOM 608 N N . VAL A 1 78 ? -10.828 -12.357 15.403 1.00 75.88 78 VAL A N 1
ATOM 609 C CA . VAL A 1 78 ? -11.292 -13.567 14.698 1.00 75.88 78 VAL A CA 1
ATOM 610 C C . VAL A 1 78 ? -10.658 -14.839 15.274 1.00 75.88 78 VAL A C 1
ATOM 612 O O . VAL A 1 78 ? -11.224 -15.919 15.138 1.00 75.88 78 VAL A O 1
ATOM 615 N N . VAL A 1 79 ? -9.492 -14.722 15.917 1.00 71.75 79 VAL A N 1
ATOM 616 C CA . VAL A 1 79 ? -8.775 -15.853 16.544 1.00 71.75 79 VAL A CA 1
ATOM 617 C C . VAL A 1 79 ? -9.033 -15.994 18.053 1.00 71.75 79 VAL A C 1
ATOM 619 O O . VAL A 1 79 ? -8.423 -16.860 18.680 1.00 71.75 79 VAL A O 1
ATOM 622 N N . ALA A 1 80 ? -9.888 -15.143 18.629 1.00 58.53 80 ALA A N 1
ATOM 623 C CA . ALA A 1 80 ? -10.306 -15.169 20.035 1.00 58.53 80 ALA A CA 1
ATOM 624 C C . ALA A 1 80 ? -11.690 -15.814 20.178 1.00 58.53 80 ALA A C 1
ATOM 626 O O . ALA A 1 80 ? -11.884 -16.542 21.177 1.00 58.53 80 ALA A O 1
#

pLDDT: mean 92.74, std 8.23, range [58.53, 98.56]